Protein AF-R7Z9E2-F1 (afdb_monomer)

Foldseek 3Di:
DFKFFFPDPDTFKIKDWAWDDADPFKTKIKIWIGGHPDDDIDIDIKMDTPVLVLVLLVVLLVDDLADWDKNDRPDDQKIKIKDKCDYCVPAPPDDPRHDDPVRDPPPAIKIKIKIGGFPCVVVVHPGDSDDDIDIHIDHSVSSNVRSVVVVVVNVVD

Sequence (157 aa):
MAILKDYSNKPNCEVEINLKLVNDASVKFHIHFRSGPAFPEVHTEIVCLKRDFLKLLDDLKQIDIMHLSMLEPHDPGLCIYHIPLFGAYYYPGNGFLQVPEHERDEWEPYYRLIFVLDAGERNNYSATECGPALCLKLKMEQINEFVDSLKLAVNNF

Mean predicted aligned error: 7.41 Å

Secondary structure (DSSP, 8-state):
-EEEE-SSSS--EEEEEEEEEE-SSEEEEEEEEEETTT---EEEEEEEEHHHHHHHHHHHTT--SSS-EEE--SSSSEEEEEEESSSTTTS-SSSTTPPPGGG---SS-EEEEEEEE-HHHHTTSPP-S-S-EEEEEEEHHHHHHHHHHHHHHHH--

Nearest PDB structures (foldseek):
  3sr9-assembly1_A  TM=5.473E-01  e=9.809E-01  Mus musculus
  5vpj-assembly3_K  TM=5.549E-01  e=1.993E+00  Actinomadura verrucosospora
  5yvf-assembly2_B  TM=2.765E-01  e=1.574E+00  Arabidopsis thaliana

Solvent-accessible surface area (backbone atoms only — not comparable to full-atom values): 8860 Å² total; per-residue (Å²): 115,33,69,47,59,24,69,55,102,73,58,51,35,37,43,35,44,38,76,75,48,66,58,94,63,32,36,30,29,38,39,37,40,43,38,62,99,81,54,77,73,49,64,50,79,46,62,32,46,34,68,47,55,52,48,52,47,53,50,65,70,63,69,61,56,65,49,79,50,72,52,74,45,96,62,46,61,50,40,39,35,40,42,36,72,40,46,57,81,65,42,34,88,69,65,99,73,47,61,56,77,94,75,52,89,77,84,70,80,40,35,33,43,33,41,29,36,26,46,20,59,79,71,77,45,65,86,62,84,44,56,66,66,52,72,32,46,33,43,66,66,59,50,45,54,36,36,51,48,46,53,53,48,64,76,74,97

Structure (mmCIF, N/CA/C/O backbone):
data_AF-R7Z9E2-F1
#
_entry.id   AF-R7Z9E2-F1
#
loop_
_atom_site.group_PDB
_atom_site.id
_atom_site.type_symbol
_atom_site.label_atom_id
_atom_site.label_alt_id
_atom_site.label_comp_id
_atom_site.label_asym_id
_atom_site.label_entity_id
_atom_site.label_seq_id
_atom_site.pdbx_PDB_ins_code
_atom_site.Cartn_x
_atom_site.Cartn_y
_atom_site.Cartn_z
_atom_site.occupancy
_atom_site.B_iso_or_equiv
_atom_site.auth_seq_id
_atom_site.auth_comp_id
_atom_site.auth_asym_id
_atom_site.auth_atom_id
_atom_site.pdbx_PDB_model_num
ATOM 1 N N . MET A 1 1 ? -7.034 10.838 5.496 1.00 85.31 1 MET A N 1
ATOM 2 C CA . MET A 1 1 ? -7.242 10.302 4.134 1.00 85.31 1 MET A CA 1
ATOM 3 C C . MET A 1 1 ? -5.924 10.413 3.399 1.00 85.31 1 MET A C 1
ATOM 5 O O . MET A 1 1 ? -5.360 11.499 3.411 1.00 85.31 1 MET A O 1
ATOM 9 N N . ALA A 1 2 ? -5.443 9.323 2.807 1.00 93.06 2 ALA A N 1
ATOM 10 C CA . AL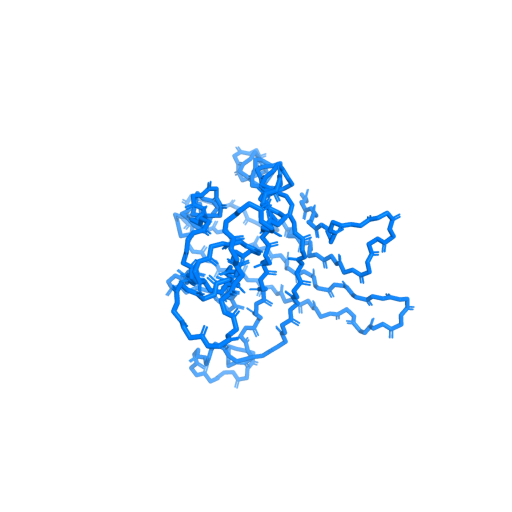A A 1 2 ? -4.236 9.313 1.984 1.00 93.06 2 ALA A CA 1
ATOM 11 C C . ALA A 1 2 ? -4.526 8.577 0.671 1.00 93.06 2 ALA A C 1
ATOM 13 O O . ALA A 1 2 ? -5.203 7.548 0.681 1.00 93.06 2 ALA A O 1
ATOM 14 N N . ILE A 1 3 ? -4.040 9.116 -0.448 1.00 93.25 3 ILE A N 1
ATOM 15 C CA . ILE A 1 3 ? -4.280 8.573 -1.789 1.00 93.25 3 ILE A CA 1
ATOM 16 C C . ILE A 1 3 ? -2.935 8.362 -2.472 1.00 93.25 3 ILE A C 1
ATOM 18 O O . ILE A 1 3 ? -2.110 9.273 -2.509 1.00 93.25 3 ILE A O 1
ATOM 22 N N . LEU A 1 4 ? -2.749 7.179 -3.042 1.00 93.75 4 LEU A N 1
ATOM 23 C CA . LEU A 1 4 ? -1.592 6.803 -3.836 1.00 93.75 4 LEU A CA 1
ATOM 24 C C . LEU A 1 4 ? -2.045 6.563 -5.276 1.00 93.75 4 LEU A C 1
ATOM 26 O O . LEU A 1 4 ? -2.958 5.774 -5.517 1.00 93.75 4 LEU A O 1
ATOM 30 N N . LYS A 1 5 ? -1.433 7.263 -6.232 1.00 92.88 5 LYS A N 1
ATOM 31 C CA . LYS A 1 5 ? -1.833 7.246 -7.647 1.00 92.88 5 LYS A CA 1
ATOM 32 C C . LYS A 1 5 ? -0.707 6.736 -8.519 1.00 92.88 5 LYS A C 1
ATOM 34 O O . LYS A 1 5 ? 0.455 7.034 -8.251 1.00 92.88 5 LYS A O 1
ATOM 39 N N . ASP A 1 6 ? -1.074 6.038 -9.585 1.00 91.38 6 ASP A N 1
ATOM 40 C CA . ASP A 1 6 ? -0.134 5.593 -10.607 1.00 91.38 6 ASP A CA 1
ATOM 41 C C . ASP A 1 6 ? 0.730 6.758 -11.126 1.00 91.38 6 ASP A C 1
ATOM 43 O O . ASP A 1 6 ? 0.244 7.863 -11.371 1.00 91.38 6 ASP A O 1
ATOM 47 N N . TYR A 1 7 ? 2.027 6.520 -11.283 1.00 89.38 7 TYR A N 1
ATOM 48 C CA . TYR A 1 7 ? 2.982 7.505 -11.764 1.00 89.38 7 TYR A CA 1
ATOM 49 C C . TYR A 1 7 ? 2.858 7.646 -13.277 1.00 89.38 7 TYR A C 1
ATOM 51 O O . TYR A 1 7 ? 3.535 6.972 -14.061 1.00 89.38 7 TYR A O 1
ATOM 59 N N . SER A 1 8 ? 1.972 8.542 -13.697 1.00 83.19 8 SER A N 1
ATOM 60 C CA . SER A 1 8 ? 1.862 8.964 -15.084 1.00 83.19 8 SER A CA 1
ATOM 61 C C . SER A 1 8 ? 1.221 10.349 -15.183 1.00 83.19 8 SER A C 1
ATOM 63 O O . SER A 1 8 ? 0.560 10.820 -14.260 1.00 83.19 8 SER A O 1
ATOM 65 N N . ASN A 1 9 ? 1.360 10.996 -16.342 1.00 79.56 9 ASN A N 1
ATOM 66 C CA . ASN A 1 9 ? 0.692 12.274 -16.622 1.00 79.56 9 ASN A CA 1
ATOM 67 C C . ASN A 1 9 ? -0.846 12.153 -16.675 1.00 79.56 9 ASN A C 1
ATOM 69 O O . ASN A 1 9 ? -1.545 13.164 -16.705 1.00 79.56 9 ASN A O 1
ATOM 73 N N . LYS A 1 10 ? -1.376 10.925 -16.742 1.00 82.25 10 LYS A N 1
ATOM 74 C CA . LYS A 1 10 ? -2.805 10.589 -16.762 1.00 82.25 10 LYS A CA 1
ATOM 75 C C . LYS A 1 10 ? -3.015 9.300 -15.950 1.00 82.25 10 LYS A C 1
ATOM 77 O O . LYS A 1 10 ? -3.133 8.229 -16.551 1.00 82.25 10 LYS A O 1
ATOM 82 N N . PRO A 1 11 ? -2.970 9.369 -14.606 1.00 81.62 11 PRO A N 1
ATOM 83 C CA . PRO A 1 11 ? -3.075 8.187 -13.759 1.00 81.62 11 PRO A CA 1
ATOM 84 C C . PRO A 1 11 ? -4.404 7.479 -14.011 1.00 81.62 11 PRO A C 1
ATOM 86 O O . PRO A 1 11 ? -5.462 8.105 -13.983 1.00 81.62 11 PRO A O 1
ATOM 89 N N . ASN A 1 12 ? -4.336 6.172 -14.249 1.00 83.50 12 ASN A N 1
ATOM 90 C CA . ASN A 1 12 ? -5.514 5.343 -14.491 1.00 83.50 12 ASN A CA 1
ATOM 91 C C . ASN A 1 12 ? -5.861 4.456 -13.298 1.00 83.50 12 ASN A C 1
ATOM 93 O O . ASN A 1 12 ? -6.879 3.786 -13.345 1.00 83.50 12 ASN A O 1
ATOM 97 N N . CYS A 1 13 ? -5.041 4.420 -12.251 1.00 88.19 13 CYS A N 1
ATOM 98 C CA . CYS A 1 13 ? -5.279 3.607 -11.066 1.00 88.19 13 CYS A CA 1
ATOM 99 C C . CYS A 1 13 ? -4.912 4.405 -9.815 1.00 88.19 13 CYS A C 1
ATOM 101 O O . CYS A 1 13 ? -3.932 5.156 -9.820 1.00 88.19 13 CYS A O 1
ATOM 103 N N . GLU A 1 14 ? -5.672 4.218 -8.742 1.00 91.81 14 GLU A N 1
ATOM 104 C CA . GLU A 1 14 ? -5.343 4.757 -7.428 1.00 91.81 14 GLU A CA 1
ATOM 105 C C . GLU A 1 14 ? -5.840 3.856 -6.295 1.00 91.81 14 GLU A C 1
ATOM 107 O O . GLU A 1 14 ? -6.853 3.162 -6.413 1.00 91.81 14 GLU A O 1
ATOM 112 N N . VAL A 1 15 ? -5.100 3.900 -5.190 1.00 93.31 15 VAL A N 1
ATOM 113 C CA . VAL A 1 15 ? -5.461 3.300 -3.909 1.00 93.31 15 VAL A CA 1
ATOM 114 C C . VAL A 1 15 ? -5.690 4.426 -2.912 1.00 93.31 15 VAL A C 1
ATOM 116 O O . VAL A 1 15 ? -4.845 5.304 -2.751 1.00 93.31 15 VAL A O 1
ATOM 119 N N . GLU A 1 16 ? -6.820 4.401 -2.219 1.00 93.81 16 GLU A N 1
ATOM 120 C CA . GLU A 1 16 ? -7.106 5.303 -1.104 1.00 93.81 16 GLU A CA 1
ATOM 121 C C . GLU A 1 16 ? -7.189 4.514 0.198 1.00 93.81 16 GLU A C 1
ATOM 123 O O . GLU A 1 16 ? -7.861 3.487 0.250 1.00 93.81 16 GLU A O 1
ATOM 128 N N . ILE A 1 17 ? -6.562 5.033 1.256 1.00 94.25 17 ILE A N 1
ATOM 129 C CA . ILE A 1 17 ? -6.756 4.572 2.632 1.00 94.25 17 ILE A CA 1
ATOM 130 C C . ILE A 1 17 ? -7.393 5.697 3.456 1.00 94.25 17 ILE A C 1
ATOM 132 O O . ILE A 1 17 ? -6.872 6.815 3.573 1.00 94.25 17 ILE A O 1
ATOM 136 N N . ASN A 1 18 ? -8.532 5.382 4.068 1.00 94.44 18 ASN A N 1
ATOM 137 C CA . ASN A 1 18 ? -9.317 6.294 4.883 1.00 94.44 18 ASN A CA 1
ATOM 138 C C . ASN A 1 18 ? -9.501 5.738 6.302 1.00 94.44 18 ASN A C 1
ATOM 140 O O . ASN A 1 18 ? -10.305 4.831 6.523 1.00 94.44 18 ASN A O 1
ATOM 144 N N . LEU A 1 19 ? -8.758 6.291 7.265 1.00 94.81 19 LEU A N 1
ATOM 145 C CA . LEU A 1 19 ? -8.858 5.918 8.678 1.00 94.81 19 LEU A CA 1
ATOM 146 C C . LEU A 1 19 ? -10.260 6.230 9.222 1.00 94.81 19 LEU A C 1
ATOM 148 O O . LEU A 1 19 ? -10.776 7.331 9.032 1.00 94.81 19 LEU A O 1
ATOM 152 N N . LYS A 1 20 ? -10.867 5.259 9.906 1.00 95.44 20 LYS A N 1
ATOM 153 C CA . LYS A 1 20 ? -12.203 5.369 10.515 1.00 95.44 20 LYS A CA 1
ATOM 154 C C . LYS A 1 20 ? -12.171 5.389 12.033 1.00 95.44 20 LYS A C 1
ATOM 156 O O . LYS A 1 20 ? -13.009 6.049 12.637 1.00 95.44 20 LYS A O 1
ATOM 161 N N . LEU A 1 21 ? -11.247 4.651 12.638 1.00 93.44 21 LEU A N 1
ATOM 162 C CA . LEU A 1 21 ? -11.045 4.633 14.081 1.00 93.44 21 LEU A CA 1
ATOM 163 C C . LEU A 1 21 ? -9.585 4.303 14.372 1.00 93.44 21 LEU A C 1
ATOM 165 O O . LEU A 1 21 ? -9.034 3.368 13.791 1.00 93.44 21 LEU A O 1
ATOM 169 N N . VAL A 1 22 ? -8.989 5.029 15.306 1.00 94.69 22 VAL A N 1
ATOM 170 C CA . VAL A 1 22 ? -7.682 4.712 15.875 1.00 94.69 22 VAL A CA 1
ATOM 171 C C . VAL A 1 22 ? -7.847 4.689 17.385 1.00 94.69 22 VAL A C 1
ATOM 173 O O . VAL A 1 22 ? -8.445 5.590 17.965 1.00 94.69 22 VAL A O 1
ATOM 176 N N . ASN A 1 23 ? -7.342 3.642 18.022 1.00 93.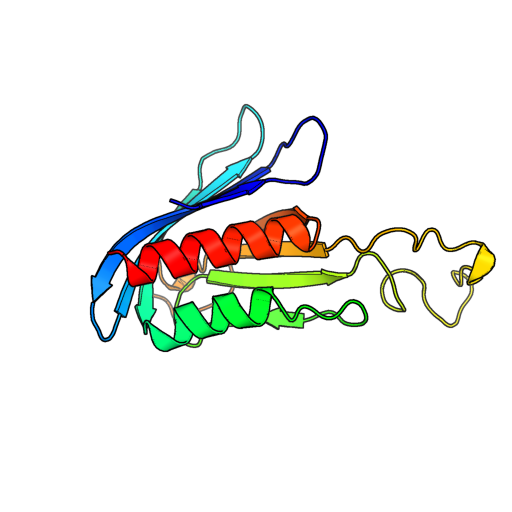75 23 ASN A N 1
ATOM 177 C CA . ASN A 1 23 ? -7.167 3.600 19.468 1.00 93.75 23 ASN A CA 1
ATOM 178 C C . ASN A 1 23 ? -5.747 3.116 19.791 1.00 93.75 23 ASN A C 1
ATOM 180 O O . ASN A 1 23 ? -4.910 2.976 18.896 1.00 93.75 23 ASN A O 1
ATOM 184 N N . ASP A 1 24 ? -5.456 2.871 21.065 1.00 91.75 24 ASP A N 1
ATOM 185 C CA . ASP A 1 24 ? -4.110 2.480 21.493 1.00 91.75 24 ASP A CA 1
ATOM 186 C C . ASP A 1 24 ? -3.648 1.144 20.895 1.00 91.75 24 ASP A C 1
ATOM 188 O O . ASP A 1 24 ? -2.462 0.973 20.613 1.00 91.75 24 ASP A O 1
ATOM 192 N N . ALA A 1 25 ? -4.572 0.208 20.660 1.00 92.81 25 ALA A N 1
ATOM 193 C CA . ALA A 1 25 ? -4.250 -1.152 20.234 1.00 92.81 25 ALA A CA 1
ATOM 194 C C . ALA A 1 25 ? -4.473 -1.409 18.736 1.00 92.81 25 ALA A C 1
ATOM 196 O O . ALA A 1 25 ? -3.807 -2.267 18.159 1.00 92.81 25 ALA A O 1
ATOM 197 N N . SER A 1 26 ? -5.400 -0.697 18.096 1.00 92.69 26 SER A N 1
ATOM 198 C CA . SER A 1 26 ? -5.947 -1.057 16.785 1.00 92.69 26 SER A CA 1
ATOM 199 C C . SER A 1 26 ? -6.233 0.149 15.897 1.00 92.69 26 SER A C 1
ATOM 201 O O . SER A 1 26 ?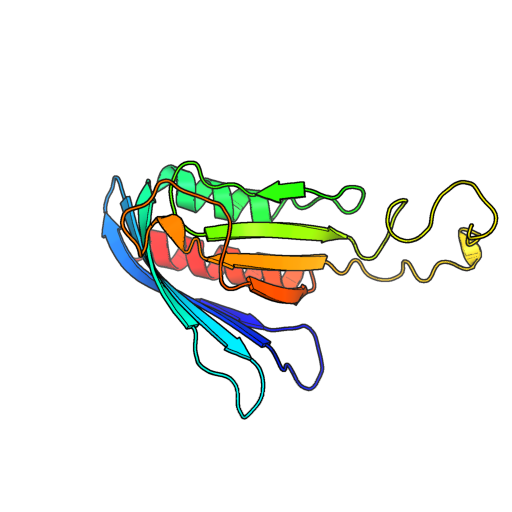 -6.494 1.259 16.368 1.00 92.69 26 SER A O 1
ATOM 203 N N . VAL A 1 27 ? -6.198 -0.105 14.591 1.00 93.75 27 VAL A N 1
ATOM 204 C CA . VAL A 1 27 ? -6.558 0.840 13.535 1.00 93.75 27 VAL A CA 1
ATOM 205 C C . VAL A 1 27 ? -7.631 0.188 12.669 1.00 93.75 27 VAL A C 1
ATOM 207 O O . VAL A 1 27 ? -7.464 -0.938 12.201 1.00 93.75 27 VAL A O 1
ATOM 210 N N . LYS A 1 28 ? -8.730 0.911 12.448 1.00 94.00 28 LYS A N 1
ATOM 211 C CA . LYS A 1 28 ? -9.773 0.578 11.478 1.00 94.00 28 LYS A CA 1
ATOM 212 C C . LYS A 1 28 ? -9.723 1.574 10.331 1.00 94.00 28 LYS A C 1
ATOM 214 O O . LYS A 1 28 ? -9.741 2.785 10.567 1.00 94.00 28 LYS A O 1
ATOM 219 N N . PHE A 1 29 ? -9.724 1.087 9.099 1.00 93.50 29 PHE A N 1
ATOM 220 C CA . PHE A 1 29 ? -9.703 1.929 7.908 1.00 93.50 29 PHE A CA 1
ATOM 221 C C . PHE A 1 29 ? -10.481 1.306 6.752 1.00 93.50 29 PHE A C 1
ATOM 223 O O . PHE A 1 29 ? -10.671 0.095 6.684 1.00 93.50 29 PHE A O 1
ATOM 230 N N . HIS A 1 30 ? -10.938 2.151 5.832 1.00 93.06 30 HIS A N 1
ATOM 231 C CA . HIS A 1 30 ? -11.416 1.721 4.519 1.00 93.06 30 HIS A CA 1
ATOM 232 C C . HIS A 1 30 ? -10.276 1.813 3.522 1.00 93.06 30 HIS A C 1
ATOM 234 O O . HIS A 1 30 ? -9.531 2.794 3.530 1.00 93.06 30 HIS A O 1
ATOM 240 N N . ILE A 1 31 ? -10.162 0.807 2.666 1.00 91.88 31 ILE A N 1
ATOM 241 C CA . ILE A 1 31 ? -9.282 0.835 1.504 1.00 91.88 31 ILE A CA 1
ATOM 242 C C . ILE A 1 31 ? -10.127 0.765 0.239 1.00 91.88 31 ILE A C 1
ATOM 244 O O . ILE A 1 31 ? -11.045 -0.049 0.167 1.00 91.88 31 ILE A O 1
ATOM 248 N N . HIS A 1 32 ? -9.835 1.630 -0.732 1.00 91.81 32 HIS A N 1
ATOM 249 C CA . HIS A 1 32 ? -10.551 1.721 -2.003 1.00 91.81 32 HIS A CA 1
ATOM 250 C C . HIS A 1 32 ? -9.570 1.569 -3.162 1.00 91.81 32 HIS A C 1
ATOM 252 O O . HIS A 1 32 ? -8.585 2.302 -3.245 1.00 91.81 32 HIS A O 1
ATOM 258 N N . PHE A 1 33 ? -9.859 0.644 -4.071 1.00 92.00 33 PHE A N 1
ATOM 259 C CA . PHE A 1 33 ? -9.181 0.475 -5.350 1.00 92.00 33 PHE A CA 1
ATOM 260 C C . PHE A 1 33 ? -10.051 1.081 -6.444 1.00 92.00 33 PHE A C 1
ATOM 262 O O . PHE A 1 33 ? -11.196 0.663 -6.645 1.00 92.00 33 PHE A O 1
ATOM 269 N N . ARG A 1 34 ? -9.500 2.057 -7.168 1.00 90.25 34 ARG A N 1
ATOM 270 C CA . ARG A 1 34 ? -10.159 2.700 -8.309 1.00 90.25 34 ARG A CA 1
ATOM 271 C C . ARG A 1 34 ? -9.283 2.547 -9.547 1.00 90.25 34 ARG A C 1
ATOM 273 O O . ARG A 1 34 ? -8.079 2.789 -9.487 1.00 90.25 34 ARG A O 1
ATOM 280 N N . SER A 1 35 ? -9.878 2.132 -10.665 1.00 84.69 35 SER A N 1
ATOM 281 C CA . SER A 1 35 ? -9.187 1.979 -11.949 1.00 84.69 35 SER A CA 1
ATOM 282 C C . SER A 1 35 ? -10.040 2.510 -13.103 1.00 84.69 35 SER A C 1
ATOM 284 O O . SER A 1 35 ? -11.241 2.293 -13.146 1.00 84.69 35 SER A O 1
ATOM 286 N N . GLY A 1 36 ? -9.424 3.204 -14.054 1.00 71.69 36 GLY A N 1
ATOM 287 C CA . GLY A 1 36 ? -10.009 3.703 -15.292 1.00 71.69 36 GLY A CA 1
ATOM 288 C C . GLY A 1 36 ? -11.296 4.537 -15.153 1.00 71.69 36 GLY A C 1
ATOM 289 O O . GLY A 1 36 ? -11.803 4.801 -14.068 1.00 71.69 36 GLY A O 1
ATOM 290 N N . PRO A 1 37 ? -11.860 4.972 -16.288 1.00 66.12 37 PRO A N 1
ATOM 291 C CA . PRO A 1 37 ? -13.120 5.715 -16.320 1.00 66.12 37 PRO A CA 1
ATOM 292 C C . PRO A 1 37 ? -14.373 4.825 -16.200 1.00 66.12 37 PRO A C 1
ATOM 294 O O . PRO A 1 37 ? -15.483 5.349 -16.211 1.00 66.12 37 PRO A O 1
ATOM 297 N N . ALA A 1 38 ? -14.219 3.495 -16.127 1.00 53.78 38 ALA A N 1
ATOM 298 C CA . ALA A 1 38 ? -15.335 2.547 -16.190 1.00 53.78 38 ALA A CA 1
ATOM 299 C C . ALA A 1 38 ? -15.183 1.285 -15.311 1.00 53.78 38 ALA A C 1
ATOM 301 O O . ALA A 1 38 ? -15.952 0.344 -15.509 1.00 53.78 38 ALA A O 1
ATOM 302 N N . PHE A 1 39 ? -14.225 1.209 -14.373 1.00 53.78 39 PHE A N 1
ATOM 303 C CA . PHE A 1 39 ? -14.123 0.018 -13.512 1.00 53.78 39 PHE A CA 1
ATOM 304 C C . PHE A 1 39 ? -14.924 0.151 -12.212 1.00 53.78 39 PHE A C 1
ATOM 306 O O . PHE A 1 39 ? -15.107 1.259 -11.703 1.00 53.78 39 PHE A O 1
ATOM 313 N N . PRO A 1 40 ? -15.383 -0.984 -11.651 1.00 62.00 40 PRO A N 1
ATOM 314 C CA . PRO A 1 40 ? -15.983 -1.018 -10.327 1.00 62.00 40 PRO A CA 1
ATOM 315 C C . PRO A 1 40 ? -14.971 -0.598 -9.258 1.00 62.00 40 PRO A C 1
ATOM 317 O O . PRO A 1 40 ? -13.836 -1.072 -9.226 1.00 62.00 40 PRO A O 1
ATOM 320 N N . GLU A 1 41 ? -15.415 0.270 -8.355 1.00 82.38 41 GLU A N 1
ATOM 321 C CA . GLU A 1 41 ? -14.712 0.545 -7.110 1.00 82.38 41 GLU A CA 1
ATOM 322 C C . GLU A 1 41 ? -14.756 -0.711 -6.235 1.00 82.38 41 GLU A C 1
ATOM 324 O O . GLU A 1 41 ? -15.826 -1.148 -5.802 1.00 82.38 41 GLU A O 1
ATOM 329 N N . VAL A 1 42 ? -13.590 -1.297 -5.970 1.00 86.56 42 VAL A N 1
ATOM 330 C CA . VAL A 1 42 ? -13.467 -2.367 -4.982 1.00 86.56 42 VAL A CA 1
ATOM 331 C C . VAL A 1 42 ? -12.994 -1.728 -3.696 1.00 86.56 42 VAL A C 1
ATOM 333 O O . VAL A 1 42 ? -11.902 -1.176 -3.642 1.00 86.56 42 VAL A O 1
ATOM 336 N N . HIS A 1 43 ? -13.806 -1.802 -2.653 1.00 87.81 43 HIS A N 1
ATOM 337 C CA . HIS A 1 43 ? -13.423 -1.312 -1.339 1.00 87.81 43 HIS A CA 1
ATOM 338 C C . HIS A 1 43 ? -13.645 -2.383 -0.292 1.00 87.81 43 HIS A C 1
ATOM 340 O O . HIS A 1 43 ? -14.518 -3.232 -0.468 1.00 87.81 43 HIS A O 1
ATOM 346 N N . THR A 1 44 ? -12.897 -2.327 0.804 1.00 88.44 44 THR A N 1
ATOM 347 C CA . THR A 1 44 ? -13.155 -3.135 1.997 1.00 88.44 44 THR A CA 1
ATOM 348 C C . THR A 1 44 ? -12.802 -2.363 3.266 1.00 88.44 44 THR A C 1
ATOM 350 O O . THR A 1 44 ? -12.012 -1.419 3.233 1.00 88.44 44 THR A O 1
ATOM 353 N N . GLU A 1 45 ? -13.424 -2.739 4.380 1.00 90.38 45 GLU A N 1
ATOM 354 C CA . GLU A 1 45 ? -13.031 -2.274 5.709 1.00 90.38 45 GLU A CA 1
ATOM 355 C C . GLU A 1 45 ? -12.039 -3.270 6.299 1.00 90.38 45 GLU A C 1
ATOM 357 O O . GLU A 1 45 ? -12.247 -4.476 6.203 1.00 90.38 45 GLU A O 1
ATOM 362 N N . ILE A 1 46 ? -10.975 -2.748 6.898 1.00 89.00 46 ILE A N 1
ATOM 363 C CA . ILE A 1 46 ? -9.911 -3.528 7.515 1.00 89.00 46 ILE A CA 1
ATOM 364 C C . ILE A 1 46 ? -9.736 -3.065 8.956 1.00 89.00 46 ILE A C 1
ATOM 366 O O . ILE A 1 46 ? -9.736 -1.862 9.239 1.00 89.00 46 ILE A O 1
ATOM 370 N N . VAL A 1 47 ? -9.562 -4.028 9.859 1.00 89.75 47 VAL A N 1
ATOM 371 C CA . VAL A 1 47 ? -9.173 -3.805 11.253 1.00 89.75 47 VAL A CA 1
ATOM 372 C C . VAL A 1 47 ? -7.897 -4.584 11.510 1.00 89.75 47 VAL A C 1
ATOM 374 O O . VAL A 1 47 ? -7.844 -5.773 11.235 1.00 89.75 47 VAL A O 1
ATOM 377 N N . CYS A 1 48 ? -6.881 -3.923 12.049 1.00 89.50 48 CYS A N 1
ATOM 378 C CA . CYS A 1 48 ? -5.617 -4.567 12.395 1.00 89.50 48 CYS A CA 1
ATOM 379 C C . CYS A 1 48 ? -5.019 -3.952 13.660 1.00 89.50 48 CYS A C 1
ATOM 381 O O . CYS A 1 48 ? -5.470 -2.905 14.147 1.00 89.50 48 CYS A O 1
ATOM 383 N N . LEU A 1 49 ? -3.985 -4.599 14.203 1.00 91.69 49 LEU A N 1
ATOM 384 C CA . LEU A 1 49 ? -3.216 -4.038 15.307 1.00 91.69 49 LEU A CA 1
ATOM 385 C C . LEU A 1 49 ? -2.487 -2.774 14.847 1.00 91.69 49 LEU A C 1
ATOM 387 O O . LEU A 1 49 ? -1.843 -2.748 13.799 1.00 91.69 49 LEU A O 1
ATOM 391 N N . LYS A 1 50 ? -2.515 -1.730 15.679 1.00 92.31 50 LYS A N 1
ATOM 392 C CA . LYS A 1 50 ? -1.853 -0.450 15.393 1.00 92.31 50 LYS A CA 1
ATOM 393 C C . LYS A 1 50 ? -0.362 -0.629 15.119 1.00 92.31 50 LYS A C 1
ATOM 395 O O . LYS A 1 50 ? 0.180 0.022 14.231 1.00 92.31 50 LYS A O 1
ATOM 400 N N . ARG A 1 51 ? 0.295 -1.532 15.853 1.00 92.00 51 ARG A N 1
ATOM 401 C CA . ARG A 1 51 ? 1.717 -1.845 15.657 1.00 92.00 51 ARG A CA 1
ATOM 402 C C . ARG A 1 51 ? 1.987 -2.453 14.273 1.00 92.00 51 ARG A C 1
ATOM 404 O O . ARG A 1 51 ? 2.974 -2.082 13.651 1.00 92.00 51 ARG A O 1
ATOM 411 N N . ASP A 1 52 ? 1.106 -3.333 13.794 1.00 89.75 52 ASP A N 1
ATOM 412 C CA . ASP A 1 52 ? 1.285 -4.051 12.530 1.00 89.75 52 ASP A CA 1
ATOM 413 C C . ASP A 1 52 ? 1.008 -3.096 11.362 1.00 89.75 52 ASP A C 1
ATOM 415 O O . ASP A 1 52 ? 1.769 -3.060 10.400 1.00 89.75 52 ASP A O 1
ATOM 419 N N . PHE A 1 53 ? 0.000 -2.224 11.503 1.00 91.31 53 PHE A N 1
ATOM 420 C CA . PHE A 1 53 ? -0.243 -1.126 10.566 1.00 91.31 53 PHE A CA 1
ATOM 421 C C . PHE A 1 53 ? 0.970 -0.194 10.446 1.00 91.31 53 PHE A C 1
ATOM 423 O O . PHE A 1 53 ? 1.420 0.103 9.344 1.00 91.31 53 PHE A O 1
ATOM 430 N N . LEU A 1 54 ? 1.534 0.259 11.572 1.00 92.12 54 LEU A N 1
ATOM 431 C CA . LEU A 1 54 ? 2.709 1.135 11.558 1.00 92.12 54 LEU A CA 1
ATOM 432 C C . LEU A 1 54 ? 3.947 0.434 10.985 1.00 92.12 54 LEU A C 1
ATOM 434 O O . LEU A 1 54 ? 4.689 1.065 10.237 1.00 92.12 54 LEU A O 1
ATOM 438 N N . LYS A 1 55 ? 4.132 -0.859 11.280 1.00 90.88 55 LYS A N 1
ATOM 439 C CA . LYS A 1 55 ? 5.208 -1.674 10.707 1.00 90.88 55 LYS A CA 1
ATOM 440 C C . LYS A 1 55 ? 5.077 -1.791 9.189 1.00 90.88 55 LYS A C 1
ATOM 442 O O . LYS A 1 55 ? 6.053 -1.526 8.499 1.00 90.88 55 LYS A O 1
ATOM 447 N N . LEU A 1 56 ? 3.877 -2.073 8.675 1.00 90.38 56 LEU A N 1
ATOM 448 C CA . LEU A 1 56 ? 3.595 -2.080 7.235 1.00 90.38 56 LEU A CA 1
ATOM 449 C C . LEU A 1 56 ? 3.980 -0.742 6.583 1.00 90.38 56 LEU A C 1
ATOM 451 O O . LEU A 1 56 ? 4.614 -0.718 5.531 1.00 90.38 56 LEU A O 1
ATOM 455 N N . LEU A 1 57 ? 3.627 0.380 7.220 1.00 92.00 57 LEU A N 1
ATOM 456 C CA . LEU A 1 57 ? 3.986 1.713 6.731 1.00 92.00 57 LEU A CA 1
ATOM 457 C C . LEU A 1 57 ? 5.500 1.966 6.737 1.00 92.00 57 LEU A C 1
ATOM 459 O O . LEU A 1 57 ? 6.011 2.600 5.817 1.00 92.00 57 LEU A O 1
ATOM 463 N N . ASP A 1 58 ? 6.216 1.500 7.760 1.00 91.62 58 ASP A N 1
ATOM 464 C CA . ASP A 1 58 ? 7.680 1.570 7.804 1.00 91.62 58 ASP A CA 1
ATOM 465 C C . ASP A 1 58 ? 8.334 0.717 6.716 1.00 91.62 58 ASP A C 1
ATOM 467 O O . ASP A 1 58 ? 9.278 1.168 6.067 1.00 91.62 58 ASP A O 1
ATOM 471 N N . ASP A 1 59 ? 7.795 -0.472 6.465 1.00 89.88 59 ASP A N 1
ATOM 472 C CA . ASP A 1 59 ? 8.332 -1.399 5.472 1.00 89.88 59 ASP A CA 1
ATOM 473 C C . ASP A 1 59 ? 8.152 -0.888 4.041 1.00 89.88 59 ASP A C 1
ATOM 475 O O . ASP A 1 59 ? 9.050 -1.035 3.213 1.00 89.88 59 ASP A O 1
ATOM 479 N N . LEU A 1 60 ? 7.049 -0.184 3.762 1.00 90.00 60 LEU A N 1
ATOM 480 C CA . LEU A 1 60 ? 6.846 0.496 2.479 1.00 90.00 60 LEU A CA 1
ATOM 481 C C . LEU A 1 60 ? 7.946 1.527 2.175 1.00 90.00 60 LEU A C 1
ATOM 483 O O . LEU A 1 60 ? 8.242 1.770 1.009 1.00 90.00 60 LEU A O 1
ATOM 487 N N . LYS A 1 61 ? 8.583 2.119 3.192 1.00 89.31 61 LYS A N 1
ATOM 488 C CA . LYS A 1 61 ? 9.703 3.057 2.997 1.00 89.31 61 LYS A CA 1
ATOM 489 C C . LYS A 1 61 ? 11.049 2.365 2.775 1.00 89.31 61 LYS A C 1
ATOM 491 O O . LYS A 1 61 ? 11.997 3.018 2.348 1.00 89.31 61 LYS A O 1
ATOM 496 N N . GLN A 1 62 ? 11.152 1.074 3.081 1.00 85.06 62 GLN A N 1
ATOM 497 C CA . GLN A 1 62 ? 12.400 0.300 3.042 1.00 85.06 62 GLN A CA 1
ATOM 498 C C . GLN A 1 62 ? 12.448 -0.682 1.866 1.00 85.06 62 GLN A C 1
ATOM 500 O O . GLN A 1 62 ? 13.188 -1.663 1.898 1.00 85.06 62 GLN A O 1
ATOM 505 N N . ILE A 1 63 ? 11.661 -0.418 0.822 1.00 83.56 63 ILE A N 1
ATOM 506 C CA . ILE A 1 63 ? 11.604 -1.247 -0.379 1.00 83.56 63 ILE A CA 1
ATOM 507 C C . ILE A 1 63 ? 12.984 -1.317 -1.043 1.00 83.56 63 ILE A C 1
ATOM 509 O O . ILE A 1 63 ? 13.568 -0.296 -1.411 1.00 83.56 63 ILE A O 1
ATOM 513 N N . ASP A 1 64 ? 13.470 -2.542 -1.230 1.00 74.50 64 ASP A N 1
ATOM 514 C CA . ASP A 1 64 ? 14.710 -2.819 -1.945 1.00 74.50 64 ASP A CA 1
ATOM 515 C C . ASP A 1 64 ? 14.498 -2.732 -3.467 1.00 74.50 64 ASP A C 1
ATOM 517 O O . ASP A 1 64 ? 13.471 -3.146 -4.012 1.00 74.50 64 ASP A O 1
ATOM 521 N N . ILE A 1 65 ? 15.501 -2.202 -4.165 1.00 72.25 65 ILE A N 1
ATOM 522 C CA . ILE A 1 65 ? 15.547 -2.102 -5.625 1.00 72.25 65 ILE A CA 1
ATOM 523 C C . ILE A 1 65 ? 16.072 -3.376 -6.298 1.00 72.25 65 ILE A C 1
ATOM 525 O O . ILE A 1 65 ? 16.044 -3.460 -7.521 1.00 72.25 65 ILE A O 1
ATOM 529 N N . MET A 1 66 ? 16.578 -4.353 -5.540 1.00 68.19 66 MET A N 1
ATOM 530 C CA . MET A 1 66 ? 17.236 -5.530 -6.118 1.00 68.19 66 MET A CA 1
ATOM 531 C C . MET A 1 66 ? 16.356 -6.781 -6.178 1.00 68.19 66 MET A C 1
ATOM 533 O O . MET A 1 66 ? 16.559 -7.619 -7.059 1.00 68.19 66 MET A O 1
ATOM 537 N N . HIS A 1 67 ? 15.378 -6.916 -5.281 1.00 72.56 67 HIS A N 1
ATOM 538 C CA . HIS A 1 67 ? 14.635 -8.164 -5.102 1.00 72.56 67 HIS A CA 1
ATOM 539 C C . HIS A 1 67 ? 13.117 -7.960 -5.126 1.00 72.56 67 HIS A C 1
ATOM 541 O O . HIS A 1 67 ? 12.599 -6.904 -4.767 1.00 72.56 67 HIS A O 1
ATOM 547 N N . LEU A 1 68 ? 12.393 -9.007 -5.533 1.00 76.88 68 LEU A N 1
ATOM 548 C CA . LEU A 1 68 ? 10.962 -9.130 -5.264 1.00 76.8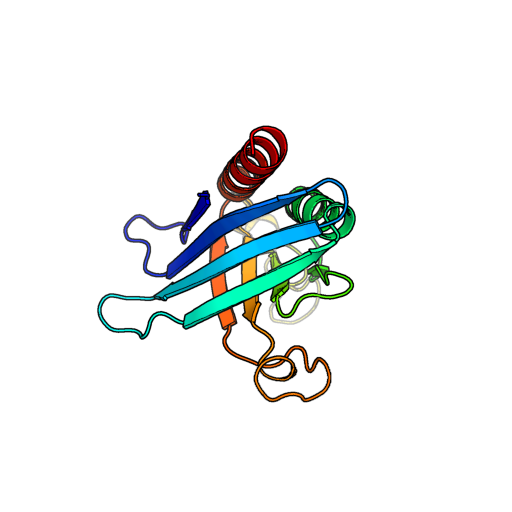8 68 LEU A CA 1
ATOM 549 C C . LEU A 1 68 ? 10.779 -9.335 -3.763 1.00 76.88 68 LEU A C 1
ATOM 551 O O . LEU A 1 68 ? 11.398 -10.233 -3.191 1.00 76.88 68 LEU A O 1
ATOM 555 N N . SER A 1 69 ? 9.900 -8.555 -3.147 1.00 77.19 69 SER A N 1
ATOM 556 C CA . SER A 1 69 ? 9.481 -8.830 -1.780 1.00 77.19 69 SER A CA 1
ATOM 557 C C . SER A 1 69 ? 7.983 -8.615 -1.596 1.00 77.19 69 SER A C 1
ATOM 559 O O . SER A 1 69 ? 7.303 -7.985 -2.416 1.00 77.19 69 SER A O 1
ATOM 561 N N . MET A 1 70 ? 7.478 -9.213 -0.526 1.00 82.00 70 MET A N 1
ATOM 562 C CA . MET A 1 70 ? 6.095 -9.142 -0.101 1.00 82.00 70 MET A CA 1
ATOM 563 C C . MET A 1 70 ? 6.069 -8.574 1.311 1.00 82.00 70 MET A C 1
ATOM 565 O O . MET A 1 70 ? 6.806 -9.020 2.189 1.00 82.00 70 MET A O 1
ATOM 569 N N . LEU A 1 71 ? 5.214 -7.583 1.506 1.00 76.31 71 LEU A N 1
ATOM 570 C CA . LEU A 1 71 ? 4.900 -7.000 2.792 1.00 76.31 71 LEU A CA 1
ATOM 571 C C . LEU A 1 71 ? 3.583 -7.617 3.252 1.00 76.31 71 LEU A C 1
ATOM 573 O O . LEU A 1 71 ? 2.499 -7.192 2.842 1.00 76.31 71 LEU A O 1
ATOM 577 N N . GLU A 1 72 ? 3.709 -8.665 4.060 1.00 69.94 72 GLU A N 1
ATOM 578 C CA . GLU A 1 72 ? 2.590 -9.309 4.734 1.00 69.94 72 GLU A CA 1
ATOM 579 C C . GLU A 1 72 ? 2.343 -8.614 6.071 1.00 69.94 72 GLU A C 1
ATOM 581 O O . GLU A 1 72 ? 3.239 -8.542 6.919 1.00 69.94 72 GLU A O 1
ATOM 586 N N . PRO A 1 73 ? 1.133 -8.115 6.308 1.00 65.38 73 PRO A N 1
ATOM 587 C CA . PRO A 1 73 ? 0.722 -7.772 7.647 1.00 65.38 73 PRO A CA 1
ATOM 588 C C . PRO A 1 73 ? 0.207 -9.044 8.347 1.00 65.38 73 PRO A C 1
ATOM 590 O O . PRO A 1 73 ? -0.414 -9.901 7.731 1.00 65.38 73 PRO A O 1
ATOM 593 N N . HIS A 1 74 ? 0.510 -9.193 9.641 1.00 60.62 74 HIS A N 1
ATOM 594 C CA . HIS A 1 74 ? 0.284 -10.449 10.374 1.00 60.62 74 HIS A CA 1
ATOM 595 C C . HIS A 1 74 ? -1.192 -10.868 10.501 1.00 60.62 74 HIS A C 1
ATOM 597 O O . HIS A 1 74 ? -1.434 -12.039 10.779 1.00 60.62 74 HIS A O 1
ATOM 603 N N . ASP A 1 75 ? -2.131 -9.930 10.321 1.00 62.34 75 ASP A N 1
ATOM 604 C CA . ASP A 1 75 ? -3.558 -10.173 10.049 1.00 62.34 75 ASP A CA 1
ATOM 605 C C . ASP A 1 75 ? -4.277 -8.849 9.705 1.00 62.34 75 ASP A C 1
ATOM 607 O O . ASP A 1 75 ? -4.549 -8.002 10.572 1.00 62.34 75 ASP A O 1
ATOM 611 N N . PRO A 1 76 ? -4.291 -8.502 8.419 1.00 64.12 76 PRO A N 1
ATOM 612 C CA . PRO A 1 76 ? -5.487 -8.041 7.729 1.00 64.12 76 PRO A CA 1
ATOM 613 C C . PRO A 1 76 ? -5.527 -8.550 6.286 1.00 64.12 76 PRO A C 1
ATOM 615 O O . PRO A 1 76 ? -4.480 -8.729 5.667 1.00 64.12 76 PRO A O 1
ATOM 618 N N . GLY A 1 77 ? -6.716 -8.649 5.690 1.00 74.94 77 GLY A N 1
ATOM 619 C CA . GLY A 1 77 ? -6.914 -8.947 4.269 1.00 74.94 77 GLY A CA 1
ATOM 620 C C . GLY A 1 77 ? -6.373 -7.903 3.272 1.00 74.94 77 GLY A C 1
ATOM 621 O O . GLY A 1 77 ? -7.094 -7.510 2.356 1.00 74.94 77 GLY A O 1
ATOM 622 N N . LEU A 1 78 ? -5.131 -7.437 3.441 1.00 82.75 78 LEU A N 1
ATOM 623 C CA . LEU A 1 78 ? -4.357 -6.580 2.552 1.00 82.75 78 LEU A CA 1
ATOM 624 C C . LEU A 1 78 ? -2.911 -7.086 2.452 1.00 82.75 78 LEU A C 1
ATOM 626 O O . LEU A 1 78 ? -2.122 -6.872 3.365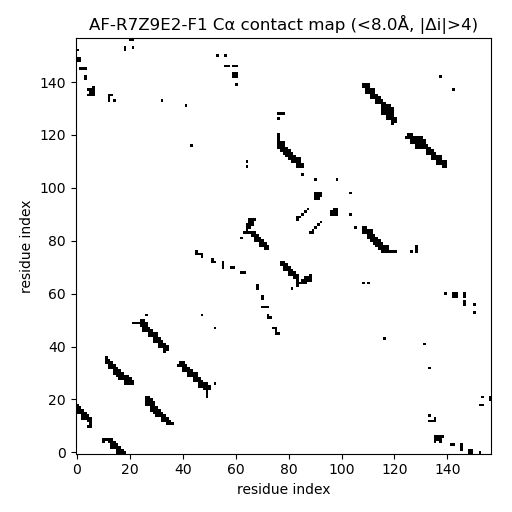 1.00 82.75 78 LEU A O 1
ATOM 630 N N . CYS A 1 79 ? -2.528 -7.641 1.307 1.00 84.12 79 CYS A N 1
ATOM 631 C CA . CYS A 1 79 ? -1.134 -7.974 0.999 1.00 84.12 79 CYS A CA 1
ATOM 632 C C . CYS A 1 79 ? -0.551 -6.920 0.052 1.00 84.12 79 CYS A C 1
ATOM 634 O O . CYS A 1 79 ? -1.246 -6.465 -0.864 1.00 84.12 79 CYS A O 1
ATOM 636 N N . ILE A 1 80 ? 0.715 -6.529 0.241 1.00 85.06 80 ILE A N 1
ATOM 637 C CA . ILE A 1 80 ? 1.396 -5.610 -0.681 1.00 85.06 80 ILE A CA 1
ATOM 638 C C . ILE A 1 80 ? 2.663 -6.259 -1.229 1.00 85.06 80 ILE A C 1
ATOM 640 O O . ILE A 1 80 ? 3.582 -6.569 -0.482 1.00 85.06 80 ILE A O 1
ATOM 644 N N . TYR A 1 81 ? 2.751 -6.406 -2.546 1.00 83.94 81 TYR A N 1
ATOM 645 C CA . TYR A 1 81 ? 3.966 -6.860 -3.224 1.00 83.94 81 TYR A CA 1
ATOM 646 C C . TYR A 1 81 ? 4.683 -5.675 -3.839 1.00 83.94 81 TYR A C 1
ATOM 648 O O . TYR A 1 81 ? 4.026 -4.758 -4.341 1.00 83.94 81 TYR A O 1
ATOM 656 N N . HIS A 1 82 ? 6.014 -5.725 -3.882 1.00 84.56 82 HIS A N 1
ATOM 657 C CA . HIS A 1 82 ? 6.778 -4.789 -4.690 1.00 84.56 82 HIS A CA 1
ATOM 658 C C . HIS A 1 82 ? 7.639 -5.485 -5.741 1.00 84.56 82 HIS A C 1
ATOM 660 O O . HIS A 1 82 ? 8.354 -6.443 -5.456 1.00 84.56 82 HIS A O 1
ATOM 666 N N . ILE A 1 83 ? 7.612 -4.965 -6.968 1.00 80.88 83 ILE A N 1
ATOM 667 C CA . ILE A 1 83 ? 8.514 -5.391 -8.043 1.00 80.88 83 ILE A CA 1
ATOM 668 C C . ILE A 1 83 ? 9.392 -4.193 -8.415 1.00 80.88 83 ILE A C 1
ATOM 670 O O . ILE A 1 83 ? 8.845 -3.177 -8.869 1.00 80.88 83 ILE A O 1
ATOM 674 N N . PRO A 1 84 ? 10.723 -4.275 -8.233 1.00 76.75 84 PRO A N 1
ATOM 675 C CA . PRO A 1 84 ? 11.614 -3.240 -8.727 1.00 76.75 84 PRO A CA 1
ATOM 676 C C . PRO A 1 84 ? 11.614 -3.251 -10.258 1.00 76.75 84 PRO A C 1
ATOM 678 O O . PRO A 1 84 ? 11.580 -4.307 -10.891 1.00 76.75 84 PRO A O 1
ATOM 681 N N . LEU A 1 85 ? 11.636 -2.068 -10.873 1.00 72.56 85 LEU A N 1
ATOM 682 C CA . LEU A 1 85 ? 11.716 -1.942 -12.334 1.00 72.56 85 LEU A CA 1
ATOM 683 C C . LEU A 1 85 ? 13.154 -1.940 -12.875 1.00 72.56 85 LEU A C 1
ATOM 685 O O . LEU A 1 85 ? 13.347 -1.751 -14.072 1.00 72.56 85 LEU A O 1
ATOM 689 N N . PHE A 1 86 ? 14.136 -2.200 -12.010 1.00 68.62 86 PHE A N 1
ATOM 690 C CA . PHE A 1 86 ? 15.562 -2.291 -12.324 1.00 68.62 86 PHE A CA 1
ATOM 691 C C . PHE A 1 86 ? 16.203 -3.450 -11.550 1.00 68.62 86 PHE A C 1
ATOM 693 O O . PHE A 1 86 ? 15.571 -4.039 -10.674 1.00 68.62 86 PHE A O 1
ATOM 700 N N . GLY A 1 87 ? 17.445 -3.800 -11.891 1.00 66.19 87 GLY A N 1
ATOM 701 C CA . GLY A 1 87 ? 18.174 -4.904 -11.263 1.00 66.19 87 GLY A CA 1
ATOM 702 C C . GLY A 1 87 ? 17.991 -6.258 -11.956 1.00 66.19 87 GLY A C 1
ATOM 703 O O . GLY A 1 87 ? 17.379 -6.368 -13.021 1.00 66.19 87 GLY A O 1
ATOM 704 N N . ALA A 1 88 ? 18.545 -7.311 -11.345 1.00 63.62 88 ALA A N 1
ATOM 705 C CA . ALA A 1 88 ? 18.685 -8.641 -11.954 1.00 63.62 88 ALA A CA 1
ATOM 706 C C . ALA A 1 88 ? 17.352 -9.311 -12.341 1.00 63.62 88 ALA A C 1
ATOM 708 O O . ALA A 1 88 ? 17.341 -10.229 -13.159 1.00 63.62 88 ALA A O 1
ATOM 709 N N . TYR A 1 89 ? 16.238 -8.848 -11.765 1.00 65.31 89 TYR A N 1
ATOM 710 C CA . TYR A 1 89 ? 14.895 -9.308 -12.111 1.00 65.31 89 TYR A CA 1
ATOM 711 C C . TYR A 1 89 ? 14.420 -8.778 -13.473 1.00 65.31 89 TYR A C 1
ATOM 713 O O . TYR A 1 89 ? 13.716 -9.477 -14.196 1.00 65.31 89 TYR A O 1
ATOM 721 N N . TYR A 1 90 ? 14.810 -7.551 -13.829 1.00 67.44 90 TYR A N 1
ATOM 722 C CA . TYR A 1 90 ? 14.422 -6.906 -15.085 1.00 67.44 90 TYR A CA 1
ATOM 723 C C . TYR A 1 90 ? 15.485 -7.097 -16.177 1.00 67.44 90 TYR A C 1
ATOM 725 O O . TYR A 1 90 ? 15.154 -7.353 -17.333 1.00 67.44 90 TYR A O 1
ATOM 733 N N . TYR A 1 91 ? 16.763 -7.041 -15.794 1.00 71.06 91 TYR A N 1
ATOM 734 C CA . TYR A 1 91 ? 17.908 -7.280 -16.669 1.00 71.06 91 TYR A CA 1
ATOM 735 C C . TYR A 1 91 ? 18.696 -8.498 -16.168 1.00 71.06 91 TYR A C 1
ATOM 737 O O . TYR A 1 91 ? 19.583 -8.345 -15.322 1.00 71.06 91 TYR A O 1
ATOM 745 N N . PRO A 1 92 ? 18.386 -9.719 -16.646 1.00 66.56 92 PRO A N 1
ATOM 746 C CA . PRO A 1 92 ? 19.056 -10.922 -16.173 1.00 66.56 92 PRO A CA 1
ATOM 747 C C . PRO A 1 92 ? 20.564 -10.834 -16.420 1.00 66.56 92 PRO A C 1
ATOM 749 O O . PRO A 1 92 ? 21.022 -10.516 -17.517 1.00 66.56 92 PRO A O 1
ATOM 752 N N . GLY A 1 93 ? 21.347 -11.133 -15.379 1.00 64.38 93 GLY A N 1
ATOM 753 C CA . GLY A 1 93 ? 22.808 -11.027 -15.417 1.00 64.38 93 GLY A CA 1
ATOM 754 C C . GLY A 1 93 ? 23.503 -12.081 -16.282 1.00 64.38 93 GLY A C 1
ATOM 755 O O . GLY A 1 93 ? 24.688 -11.936 -16.547 1.00 64.38 93 GLY A O 1
ATOM 756 N N . ASN A 1 94 ? 22.785 -13.120 -16.722 1.00 65.06 94 ASN A N 1
ATOM 757 C CA . ASN A 1 94 ? 23.297 -14.207 -17.554 1.00 65.06 94 ASN A CA 1
ATOM 758 C C . ASN A 1 94 ? 22.241 -14.635 -18.588 1.00 65.06 94 ASN A C 1
ATOM 760 O O . ASN A 1 94 ? 21.047 -14.654 -18.287 1.00 65.06 94 ASN A O 1
ATOM 764 N N . GLY A 1 95 ? 22.689 -15.069 -19.768 1.00 70.06 95 GLY A N 1
ATOM 765 C CA . GLY A 1 95 ? 21.844 -15.661 -20.812 1.00 70.06 95 GLY A CA 1
ATOM 766 C C . GLY A 1 95 ? 21.646 -14.766 -22.038 1.00 70.06 95 GLY A C 1
ATOM 767 O O . GLY A 1 95 ? 22.090 -13.626 -22.082 1.00 70.06 95 GLY A O 1
ATOM 768 N N . PHE A 1 96 ? 20.963 -15.291 -23.058 1.00 70.94 96 PHE A N 1
ATOM 769 C CA . PHE A 1 96 ? 20.803 -14.631 -24.365 1.00 70.94 96 PHE A CA 1
ATOM 770 C C . PHE A 1 96 ? 19.974 -13.330 -24.340 1.00 70.94 96 PHE A C 1
ATOM 772 O O . PHE A 1 96 ? 19.924 -12.630 -25.345 1.00 70.94 96 PHE A O 1
ATOM 779 N N . LEU A 1 97 ? 19.322 -13.018 -23.214 1.00 69.81 97 LEU A N 1
ATOM 780 C CA . LEU A 1 97 ? 18.543 -11.792 -22.983 1.00 69.81 97 LEU A CA 1
ATOM 781 C C . LEU A 1 97 ? 19.287 -10.773 -22.100 1.00 69.81 97 LEU A C 1
ATOM 783 O O . LEU A 1 97 ? 18.677 -9.829 -21.603 1.00 69.81 97 LEU A O 1
ATOM 787 N N . GLN A 1 98 ? 20.584 -10.976 -21.856 1.00 75.00 98 GLN A N 1
ATOM 788 C CA . GLN A 1 98 ? 21.388 -10.059 -21.057 1.00 75.00 98 GLN A CA 1
ATOM 789 C C . GLN A 1 98 ? 21.506 -8.700 -21.758 1.00 75.00 98 GLN A C 1
ATOM 791 O O . GLN A 1 98 ? 21.996 -8.612 -22.882 1.00 75.00 98 GLN A O 1
ATOM 796 N N . VAL A 1 99 ? 21.104 -7.640 -21.056 1.00 75.38 99 VAL A N 1
ATOM 797 C CA . VAL A 1 99 ? 21.313 -6.253 -21.485 1.00 75.38 99 VAL A CA 1
ATOM 798 C C . VAL A 1 99 ? 22.575 -5.714 -20.791 1.00 75.38 99 VAL A C 1
ATOM 800 O O . VAL A 1 99 ? 22.646 -5.764 -19.550 1.00 75.38 99 VAL A O 1
ATOM 803 N N . PRO A 1 100 ? 23.587 -5.239 -21.544 1.00 73.94 100 PRO A N 1
ATOM 804 C CA . PRO A 1 100 ? 24.798 -4.641 -20.984 1.00 73.94 100 PRO A CA 1
ATOM 805 C C . PRO A 1 100 ? 24.484 -3.452 -20.073 1.00 73.94 100 PRO A C 1
ATOM 807 O O . PRO A 1 100 ? 23.609 -2.662 -20.393 1.00 73.94 100 PRO A O 1
ATOM 810 N N . GLU A 1 101 ? 25.219 -3.280 -18.968 1.00 73.38 101 GLU A N 1
ATOM 811 C CA . GLU A 1 101 ? 24.948 -2.224 -17.969 1.00 73.38 101 GLU A CA 1
ATOM 812 C C . GLU A 1 101 ? 24.865 -0.811 -18.564 1.00 73.38 101 GLU A C 1
ATOM 814 O O . GLU A 1 101 ? 23.997 -0.037 -18.184 1.00 73.38 101 GLU A O 1
ATOM 819 N N . HIS A 1 102 ? 25.712 -0.498 -19.546 1.00 74.44 102 HIS A N 1
ATOM 820 C CA . HIS A 1 102 ? 25.728 0.797 -20.235 1.00 74.44 102 HIS A CA 1
ATOM 821 C C . HIS A 1 102 ? 24.532 1.025 -21.177 1.00 74.44 102 HIS A C 1
ATOM 823 O O . HIS A 1 102 ? 24.323 2.147 -21.630 1.00 74.44 102 HIS A O 1
ATOM 829 N N . GLU A 1 103 ? 23.769 -0.026 -21.480 1.00 70.12 103 GLU A N 1
ATOM 830 C CA . GLU A 1 103 ? 22.531 0.020 -22.264 1.00 70.12 103 GLU A CA 1
ATOM 831 C C . GLU A 1 103 ? 21.283 -0.040 -21.370 1.00 70.12 103 GLU A C 1
ATOM 833 O O . GLU A 1 103 ? 20.162 0.080 -21.867 1.00 70.12 103 GLU A O 1
ATOM 838 N N . ARG A 1 104 ? 21.446 -0.238 -20.053 1.00 74.12 104 ARG A N 1
ATOM 839 C CA . ARG A 1 104 ? 20.316 -0.290 -19.125 1.00 74.12 104 ARG A CA 1
ATOM 840 C C . ARG A 1 104 ? 19.860 1.118 -18.783 1.00 74.12 104 ARG A C 1
ATOM 842 O O . ARG A 1 104 ? 20.634 1.960 -18.335 1.00 74.12 104 ARG A O 1
ATOM 849 N N . ASP A 1 105 ? 18.564 1.342 -18.924 1.00 64.56 105 ASP A N 1
ATOM 850 C CA . ASP A 1 105 ? 17.937 2.634 -18.650 1.00 64.56 105 ASP A CA 1
ATOM 851 C C . ASP A 1 105 ? 17.619 2.800 -17.142 1.00 64.56 105 ASP A C 1
ATOM 853 O O . ASP A 1 105 ? 16.479 3.039 -16.760 1.00 64.56 105 ASP A O 1
ATOM 857 N N . GLU A 1 106 ? 18.608 2.601 -16.253 1.00 67.12 106 GLU A N 1
ATOM 858 C CA . GLU A 1 106 ? 18.465 2.601 -14.772 1.00 67.12 106 GLU A CA 1
ATOM 859 C C . GLU A 1 106 ? 18.470 4.012 -14.139 1.00 67.12 106 GLU A C 1
ATOM 861 O O . GLU A 1 106 ? 19.000 4.219 -13.049 1.00 67.12 106 GLU A O 1
ATOM 866 N N . TRP A 1 107 ? 17.925 5.023 -14.820 1.00 63.28 107 TRP A N 1
ATOM 867 C CA . TRP A 1 107 ? 18.157 6.428 -14.444 1.00 63.28 107 TRP A CA 1
ATOM 868 C C . TRP A 1 107 ? 17.310 6.918 -13.259 1.00 63.28 107 TRP A C 1
ATOM 870 O O . TRP A 1 107 ? 17.722 7.838 -12.556 1.00 63.28 107 TRP A O 1
ATOM 880 N N . GLU A 1 108 ? 16.148 6.309 -13.001 1.00 63.94 108 GLU A N 1
ATOM 881 C CA . GLU A 1 108 ? 15.297 6.642 -11.850 1.00 63.94 108 GLU A CA 1
ATOM 882 C C . GLU A 1 108 ? 14.582 5.400 -11.310 1.00 63.94 108 GLU A C 1
ATOM 884 O O . GLU A 1 108 ? 13.850 4.772 -12.074 1.00 63.94 108 GLU A O 1
ATOM 889 N N . PRO A 1 109 ? 14.695 5.059 -10.012 1.00 73.88 109 PRO A N 1
ATOM 890 C CA . PRO A 1 109 ? 14.063 3.867 -9.466 1.00 73.88 109 PRO A CA 1
ATOM 891 C C . PRO A 1 109 ? 12.537 4.021 -9.417 1.00 73.88 109 PRO A C 1
ATOM 893 O O . PRO A 1 109 ? 11.987 4.860 -8.699 1.00 73.88 109 PRO A O 1
ATOM 896 N N . TYR A 1 110 ? 11.854 3.161 -10.169 1.00 83.00 110 TYR A N 1
ATOM 897 C CA . TYR A 1 110 ? 10.411 2.982 -10.119 1.00 83.00 110 TYR A CA 1
ATOM 898 C C . TYR A 1 110 ? 10.080 1.655 -9.443 1.00 83.00 110 TYR A C 1
ATOM 900 O O . TYR A 1 110 ? 10.775 0.652 -9.618 1.00 83.00 110 TYR A O 1
ATOM 908 N N . TYR A 1 111 ? 8.953 1.644 -8.746 1.00 86.06 111 TYR A N 1
ATOM 909 C CA . TYR A 1 111 ? 8.451 0.491 -8.015 1.00 86.06 111 TYR A CA 1
ATOM 910 C C . TYR A 1 111 ? 7.061 0.157 -8.523 1.00 86.06 111 TYR A C 1
ATOM 912 O O . TYR A 1 111 ? 6.256 1.053 -8.779 1.00 86.06 111 TYR A O 1
ATOM 920 N N . ARG A 1 112 ? 6.755 -1.128 -8.670 1.00 89.31 112 ARG A N 1
ATOM 921 C CA . ARG A 1 112 ? 5.368 -1.574 -8.795 1.00 89.31 112 ARG A CA 1
ATOM 922 C C . ARG A 1 112 ? 4.894 -2.015 -7.430 1.00 89.31 112 ARG A C 1
ATOM 924 O O . ARG A 1 112 ? 5.393 -3.028 -6.966 1.00 89.31 112 ARG A O 1
ATOM 931 N N . LEU A 1 113 ? 3.960 -1.292 -6.821 1.00 91.38 113 LEU A N 1
ATOM 932 C CA . LEU A 1 113 ? 3.246 -1.767 -5.638 1.00 91.38 113 LEU A CA 1
ATOM 933 C C . LEU A 1 113 ? 1.949 -2.442 -6.067 1.00 91.38 113 LEU A C 1
ATOM 935 O O . LEU A 1 113 ? 1.123 -1.821 -6.735 1.00 91.38 113 LEU A O 1
ATOM 939 N N . ILE A 1 114 ? 1.780 -3.705 -5.693 1.00 90.62 114 ILE A N 1
ATOM 940 C CA . ILE A 1 114 ? 0.586 -4.499 -5.974 1.00 90.62 114 ILE A CA 1
ATOM 941 C C . ILE A 1 114 ? -0.144 -4.701 -4.658 1.00 90.62 114 ILE A C 1
ATOM 943 O O . ILE A 1 114 ? 0.359 -5.391 -3.782 1.00 90.62 114 ILE A O 1
ATOM 947 N N . PHE A 1 115 ? -1.320 -4.107 -4.535 1.00 90.94 115 PHE A N 1
ATOM 948 C CA . PHE A 1 115 ? -2.194 -4.253 -3.381 1.00 90.94 115 PHE A CA 1
ATOM 949 C C . PHE A 1 115 ? -3.191 -5.365 -3.677 1.00 90.94 115 PHE A C 1
ATOM 951 O O . PHE A 1 115 ? -3.852 -5.311 -4.711 1.00 90.94 115 PHE A O 1
ATOM 958 N N . VAL A 1 116 ? -3.321 -6.345 -2.790 1.00 88.88 116 VAL A N 1
ATOM 959 C CA . VAL A 1 116 ? -4.271 -7.456 -2.920 1.00 88.88 116 VAL A CA 1
ATOM 960 C C . VAL A 1 116 ? -5.199 -7.445 -1.719 1.00 88.88 116 VAL A C 1
ATOM 962 O O . VAL A 1 116 ? -4.721 -7.433 -0.590 1.00 88.88 116 VAL A O 1
ATOM 965 N N . LEU A 1 117 ? -6.511 -7.440 -1.957 1.00 87.00 117 LEU A N 1
ATOM 966 C CA . LEU A 1 117 ? -7.504 -7.621 -0.900 1.00 87.00 117 LEU A CA 1
ATOM 967 C C . LEU A 1 117 ? -7.849 -9.097 -0.770 1.00 87.00 117 LEU A C 1
ATOM 969 O O . LEU A 1 117 ? -8.240 -9.715 -1.759 1.00 87.00 117 LEU A O 1
ATOM 973 N N . ASP A 1 118 ? -7.754 -9.640 0.439 1.00 83.19 118 ASP A N 1
ATOM 974 C CA . ASP A 1 118 ? -8.075 -11.045 0.684 1.00 83.19 118 ASP A CA 1
ATOM 975 C C . ASP A 1 118 ? -9.593 -11.280 0.595 1.00 83.19 118 ASP A C 1
ATOM 977 O O . ASP A 1 118 ? -10.398 -10.681 1.315 1.00 83.19 118 ASP A O 1
ATOM 981 N N . ALA A 1 119 ? -10.004 -12.158 -0.319 1.00 75.31 119 ALA A N 1
ATOM 982 C CA . ALA A 1 119 ? -11.395 -12.561 -0.488 1.00 75.31 119 ALA A CA 1
ATOM 983 C C . ALA A 1 119 ? -11.815 -13.684 0.479 1.00 75.31 119 ALA A C 1
ATOM 985 O O . ALA A 1 119 ? -13.016 -13.924 0.640 1.00 75.31 119 ALA A O 1
ATOM 986 N N . GLY A 1 120 ? -10.860 -14.369 1.113 1.00 69.75 120 GLY A N 1
ATOM 987 C CA . GLY A 1 120 ? -11.086 -15.396 2.127 1.00 69.75 120 GLY A CA 1
ATOM 988 C C . GLY A 1 120 ? -11.800 -14.834 3.353 1.00 69.75 120 GLY A C 1
ATOM 989 O O . GLY A 1 120 ? -12.864 -15.341 3.719 1.00 69.75 120 GLY A O 1
ATOM 990 N N . GLU A 1 121 ? -11.308 -13.708 3.888 1.00 65.69 121 GLU A N 1
ATOM 991 C CA . GLU A 1 121 ? -11.918 -13.023 5.040 1.00 65.69 121 GLU A CA 1
ATOM 992 C C . GLU A 1 121 ? -13.385 -12.648 4.786 1.00 65.69 121 GLU A C 1
ATOM 994 O O . GLU A 1 121 ? -14.248 -12.827 5.644 1.00 65.69 121 GLU A O 1
ATOM 999 N N . ARG A 1 122 ? -13.708 -12.180 3.574 1.00 63.69 122 ARG A N 1
ATOM 1000 C CA . ARG A 1 122 ? -15.080 -11.777 3.215 1.00 63.69 122 ARG A CA 1
ATOM 1001 C C . ARG A 1 122 ? -16.083 -12.917 3.199 1.00 63.69 122 ARG A C 1
ATOM 1003 O O . ARG A 1 122 ? -17.273 -12.685 3.392 1.00 63.69 122 ARG A O 1
ATOM 1010 N N . ASN A 1 123 ? -15.616 -14.124 2.918 1.00 64.19 123 ASN A N 1
ATOM 1011 C CA . ASN A 1 123 ? -16.465 -15.294 2.753 1.00 64.19 123 ASN A CA 1
ATOM 1012 C C . ASN A 1 123 ? -16.473 -16.188 4.007 1.00 64.19 123 ASN A C 1
ATOM 1014 O O . ASN A 1 123 ? -17.007 -17.295 3.950 1.00 64.19 123 ASN A O 1
ATOM 1018 N N . ASN A 1 124 ? -15.914 -15.714 5.131 1.00 62.94 124 ASN A N 1
ATOM 1019 C CA . ASN A 1 124 ? -15.667 -16.493 6.351 1.00 62.94 124 ASN A CA 1
ATOM 1020 C C . ASN A 1 124 ? -14.798 -17.747 6.112 1.00 62.94 124 ASN A C 1
ATOM 1022 O O . ASN A 1 124 ? -14.951 -18.752 6.809 1.00 62.94 124 ASN A O 1
ATOM 1026 N N . TYR A 1 125 ? -13.904 -17.702 5.123 1.00 63.72 125 TYR A N 1
ATOM 1027 C CA . TYR A 1 125 ? -12.835 -18.687 4.959 1.00 63.72 125 TYR A CA 1
ATOM 1028 C C . TYR A 1 125 ? -11.559 -18.195 5.660 1.00 63.72 125 TYR A C 1
ATOM 1030 O O . TYR A 1 125 ? -11.486 -17.051 6.107 1.00 63.72 125 TYR A O 1
ATOM 1038 N N . SER A 1 126 ? -10.551 -19.064 5.780 1.00 65.56 126 SER A N 1
ATOM 1039 C CA . SER A 1 126 ? -9.209 -18.651 6.210 1.00 65.56 126 SER A CA 1
ATOM 1040 C C . SER A 1 126 ? -8.631 -17.605 5.254 1.00 65.56 126 SER A C 1
ATOM 1042 O O . SER A 1 126 ? -9.034 -17.567 4.091 1.00 65.56 126 SER A O 1
ATOM 1044 N N . ALA A 1 127 ? -7.660 -16.813 5.718 1.00 67.25 127 ALA A N 1
ATOM 1045 C CA . ALA A 1 127 ? -6.859 -15.971 4.836 1.00 67.25 127 ALA A CA 1
ATOM 1046 C C . ALA A 1 127 ? -6.303 -16.814 3.674 1.00 67.25 127 ALA A C 1
ATOM 1048 O O . ALA A 1 127 ? -5.829 -17.937 3.873 1.00 67.25 127 ALA A O 1
ATOM 1049 N N . THR A 1 128 ? -6.461 -16.309 2.456 1.00 70.50 128 THR A N 1
ATOM 1050 C CA . THR A 1 128 ? -6.059 -16.992 1.220 1.00 70.50 128 THR A CA 1
ATOM 1051 C C . THR A 1 128 ? -5.036 -16.208 0.421 1.00 70.50 128 THR A C 1
ATOM 1053 O O . THR A 1 128 ? -4.522 -16.749 -0.555 1.00 70.50 128 THR A O 1
ATOM 1056 N N . GLU A 1 129 ? -4.803 -14.935 0.768 1.00 71.31 129 GLU A N 1
ATOM 1057 C CA . GLU A 1 129 ? -3.977 -14.000 -0.015 1.00 71.31 129 GLU A CA 1
ATOM 1058 C C . GLU A 1 129 ? -4.475 -13.836 -1.467 1.00 71.31 129 GLU A C 1
ATOM 1060 O O . GLU A 1 129 ? -3.799 -13.284 -2.335 1.00 71.31 129 GLU A O 1
ATOM 1065 N N . CYS A 1 130 ? -5.690 -14.313 -1.753 1.00 76.38 130 CYS A N 1
ATOM 1066 C CA . CYS A 1 130 ? -6.293 -14.328 -3.072 1.00 76.38 130 CYS A CA 1
ATOM 1067 C C . CYS A 1 130 ? -7.472 -13.365 -3.107 1.00 76.38 130 CYS A C 1
ATOM 1069 O O . CYS A 1 130 ? -8.391 -13.450 -2.293 1.00 76.38 130 CYS A O 1
ATOM 1071 N N . GLY A 1 131 ? -7.509 -12.499 -4.113 1.00 80.06 131 GLY A N 1
ATOM 1072 C CA . GLY A 1 131 ? -8.658 -11.637 -4.342 1.00 80.06 131 GLY A CA 1
ATOM 1073 C C . GLY A 1 131 ? -8.362 -10.494 -5.303 1.00 80.06 131 GLY A 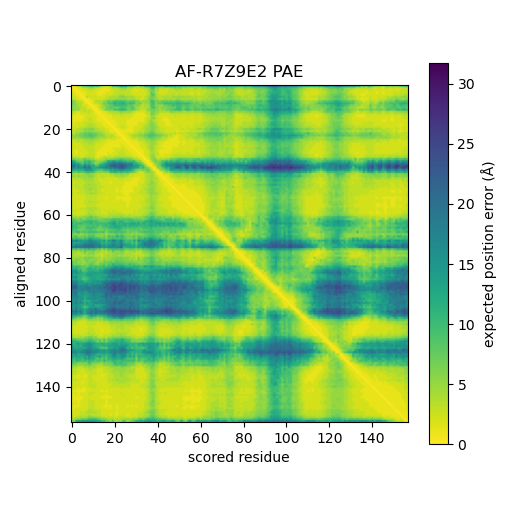C 1
ATOM 1074 O O . GLY A 1 131 ? -7.451 -10.598 -6.130 1.00 80.06 131 GLY A O 1
ATOM 1075 N N . PRO A 1 132 ? -9.166 -9.418 -5.260 1.00 85.44 132 PRO A N 1
ATOM 1076 C CA . PRO A 1 132 ? -8.963 -8.256 -6.111 1.00 85.44 132 PRO A CA 1
ATOM 1077 C C . PRO A 1 132 ? -7.583 -7.643 -5.882 1.00 85.44 132 PRO A C 1
ATOM 1079 O O . PRO A 1 132 ? -7.218 -7.346 -4.746 1.00 85.44 132 PRO A O 1
ATOM 1082 N N . ALA A 1 133 ? -6.848 -7.414 -6.969 1.00 88.50 133 ALA A N 1
ATOM 1083 C CA . ALA A 1 133 ? -5.523 -6.816 -6.934 1.00 88.50 133 ALA A CA 1
ATOM 1084 C C . ALA A 1 133 ? -5.466 -5.535 -7.773 1.00 88.50 133 ALA A C 1
ATOM 1086 O O . ALA A 1 133 ? -6.029 -5.483 -8.869 1.00 88.50 133 ALA A O 1
ATOM 1087 N N . LEU A 1 134 ? -4.751 -4.519 -7.287 1.00 90.62 134 LEU A N 1
ATOM 1088 C CA . LEU A 1 134 ? -4.451 -3.298 -8.030 1.00 90.62 134 LEU A CA 1
ATOM 1089 C C . LEU A 1 134 ? -2.947 -3.018 -7.998 1.00 90.62 134 LEU A C 1
ATOM 1091 O O . LEU A 1 134 ? -2.337 -2.963 -6.935 1.00 90.62 134 LEU A O 1
ATOM 1095 N N . CYS A 1 135 ? -2.355 -2.816 -9.173 1.00 90.88 135 CYS A 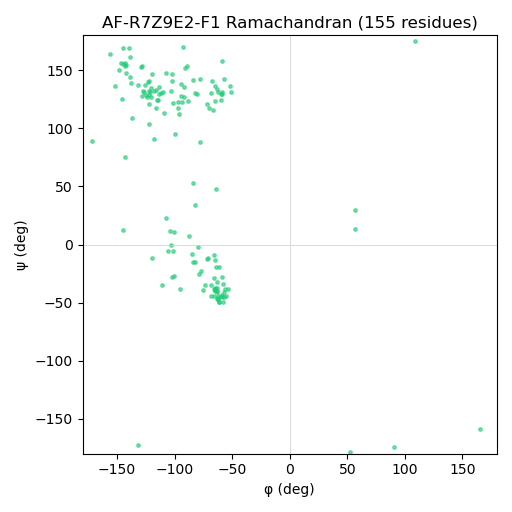N 1
ATOM 1096 C CA . CYS A 1 135 ? -0.944 -2.473 -9.324 1.00 90.88 135 CYS A CA 1
ATOM 1097 C C . CYS A 1 135 ? -0.789 -0.979 -9.628 1.00 90.88 135 CYS A C 1
ATOM 1099 O O . CYS A 1 135 ? -1.440 -0.467 -10.539 1.00 90.88 135 CYS A O 1
ATOM 1101 N N . LEU A 1 136 ? 0.119 -0.308 -8.918 1.00 92.12 136 LEU A N 1
ATOM 1102 C CA . LEU A 1 136 ? 0.539 1.070 -9.171 1.00 92.12 136 LEU A CA 1
ATOM 1103 C C . LEU A 1 136 ? 2.029 1.101 -9.519 1.00 92.12 136 LEU A C 1
ATOM 1105 O O . LEU A 1 136 ? 2.836 0.522 -8.794 1.00 92.12 136 LEU A O 1
ATOM 1109 N N . LYS A 1 137 ? 2.410 1.801 -10.593 1.00 91.00 137 LYS A N 1
ATOM 1110 C CA . LYS A 1 137 ? 3.802 2.211 -10.824 1.00 91.00 137 LYS A CA 1
ATOM 1111 C C . LYS A 1 137 ? 4.052 3.485 -10.024 1.00 91.00 137 LYS A C 1
ATOM 1113 O O . LYS A 1 137 ? 3.267 4.414 -10.124 1.00 91.00 137 LYS A O 1
ATOM 1118 N N . LEU A 1 138 ? 5.119 3.556 -9.238 1.00 91.25 138 LEU A N 1
ATOM 1119 C CA . LEU A 1 138 ? 5.344 4.646 -8.285 1.00 91.25 138 LEU A CA 1
ATOM 1120 C C . LEU A 1 138 ? 6.814 5.050 -8.213 1.00 91.25 138 LEU A C 1
ATOM 1122 O O . LEU A 1 138 ? 7.704 4.229 -8.446 1.00 91.25 138 LEU A O 1
ATOM 1126 N N . LYS A 1 139 ? 7.057 6.306 -7.831 1.00 90.31 139 LYS A N 1
ATOM 1127 C CA . LYS A 1 139 ? 8.347 6.766 -7.298 1.00 90.31 139 LYS A CA 1
ATOM 1128 C C . LYS A 1 139 ? 8.387 6.605 -5.778 1.00 90.31 139 LYS A C 1
ATOM 1130 O O . LYS A 1 139 ? 7.351 6.695 -5.119 1.00 90.31 139 LYS A O 1
ATOM 1135 N N . MET A 1 140 ? 9.587 6.447 -5.214 1.00 88.50 140 MET A N 1
ATOM 1136 C CA . MET A 1 140 ? 9.768 6.358 -3.755 1.00 88.50 140 MET A CA 1
ATOM 1137 C C . MET A 1 140 ? 9.235 7.603 -3.028 1.00 88.50 140 MET A C 1
ATOM 1139 O O . MET A 1 140 ? 8.676 7.496 -1.944 1.00 88.50 140 MET A O 1
ATOM 1143 N N . GLU A 1 141 ? 9.335 8.781 -3.647 1.00 91.44 141 GLU A N 1
ATOM 1144 C CA . GLU A 1 141 ? 8.772 10.033 -3.123 1.00 91.44 141 GLU A CA 1
ATOM 1145 C C . GLU A 1 141 ? 7.260 9.927 -2.877 1.00 91.44 141 GLU A C 1
ATOM 1147 O O . GLU A 1 141 ? 6.794 10.263 -1.792 1.00 91.44 141 GLU A O 1
ATOM 1152 N N . GLN A 1 142 ? 6.505 9.355 -3.824 1.00 93.56 142 GLN A N 1
ATOM 1153 C CA . GLN A 1 142 ? 5.059 9.153 -3.669 1.00 93.56 142 GLN A CA 1
ATOM 1154 C C . GLN A 1 142 ? 4.738 8.177 -2.532 1.00 93.56 142 GLN A C 1
ATOM 1156 O O . GLN A 1 142 ? 3.769 8.372 -1.801 1.00 93.56 142 GLN A O 1
ATOM 1161 N N . ILE A 1 143 ? 5.550 7.125 -2.378 1.00 93.06 143 ILE A N 1
ATOM 1162 C CA . ILE A 1 143 ? 5.400 6.147 -1.294 1.00 93.06 143 ILE A CA 1
ATOM 1163 C C . ILE A 1 143 ? 5.666 6.826 0.054 1.00 93.06 143 ILE A C 1
ATOM 1165 O O . ILE A 1 143 ? 4.880 6.668 0.988 1.00 93.06 143 ILE A O 1
ATOM 1169 N N . ASN A 1 144 ? 6.723 7.636 0.141 1.00 94.00 144 ASN A N 1
ATOM 1170 C CA . ASN A 1 144 ? 7.080 8.375 1.346 1.00 94.00 144 ASN A CA 1
ATOM 1171 C C . ASN A 1 144 ? 5.987 9.361 1.763 1.00 94.00 144 ASN A C 1
ATOM 1173 O O . ASN A 1 144 ? 5.557 9.324 2.914 1.00 94.00 144 ASN A O 1
ATOM 1177 N N . GLU A 1 145 ? 5.500 10.186 0.833 1.00 95.50 145 GLU A N 1
ATOM 1178 C CA . GLU A 1 145 ? 4.415 11.141 1.086 1.00 95.50 145 GLU A CA 1
ATOM 1179 C C . GLU A 1 145 ? 3.136 10.441 1.558 1.00 95.50 145 GLU A C 1
ATOM 1181 O O . GLU A 1 145 ? 2.491 10.879 2.516 1.00 95.50 145 GLU A O 1
ATOM 1186 N N . PHE A 1 146 ? 2.784 9.321 0.923 1.00 95.94 146 PHE A N 1
ATOM 1187 C CA . PHE A 1 146 ? 1.629 8.514 1.305 1.00 95.94 146 PHE A CA 1
ATOM 1188 C C . PHE A 1 146 ? 1.768 7.937 2.718 1.00 95.94 146 PHE A C 1
ATOM 1190 O O . PHE A 1 146 ? 0.847 8.060 3.531 1.00 95.94 146 PHE A O 1
ATOM 1197 N N . VAL A 1 147 ? 2.929 7.359 3.038 1.00 95.19 147 VAL A N 1
ATOM 1198 C CA . VAL A 1 147 ? 3.228 6.825 4.371 1.00 95.19 147 VAL A CA 1
ATOM 1199 C C . VAL A 1 147 ? 3.196 7.926 5.429 1.00 95.19 147 VAL A C 1
ATOM 1201 O O . VAL A 1 147 ? 2.573 7.746 6.476 1.00 95.19 147 VAL A O 1
ATOM 1204 N N . ASP A 1 148 ? 3.831 9.069 5.174 1.00 96.44 148 ASP A N 1
ATOM 1205 C CA . ASP A 1 148 ? 3.887 10.171 6.137 1.00 96.44 148 ASP A CA 1
ATOM 1206 C C . ASP A 1 148 ? 2.505 10.769 6.390 1.00 96.44 148 ASP A C 1
ATOM 1208 O O . ASP A 1 148 ? 2.151 11.038 7.540 1.00 96.44 148 ASP A O 1
ATOM 1212 N N . SER A 1 149 ? 1.677 10.877 5.347 1.00 96.56 149 SER A N 1
ATOM 1213 C CA . SER A 1 149 ? 0.274 11.270 5.477 1.00 96.56 149 SER A CA 1
ATOM 1214 C C . SER A 1 149 ? -0.510 10.312 6.382 1.00 96.56 149 SER A C 1
ATOM 1216 O O . SER A 1 149 ? -1.236 10.758 7.275 1.00 96.56 149 SER A O 1
ATOM 1218 N N . LEU A 1 150 ? -0.337 8.996 6.210 1.00 95.50 150 LEU A N 1
ATOM 1219 C CA . LEU A 1 150 ? -1.012 7.991 7.036 1.00 95.50 150 LEU A CA 1
ATOM 1220 C C . LEU A 1 150 ? -0.518 7.988 8.481 1.00 95.50 150 LEU A C 1
ATOM 1222 O O . LEU A 1 150 ? -1.341 7.958 9.395 1.00 95.50 150 LEU A O 1
ATOM 1226 N N . LYS A 1 151 ? 0.796 8.065 8.711 1.00 95.56 151 LYS A N 1
ATOM 1227 C CA . LYS A 1 151 ? 1.362 8.126 10.066 1.00 95.56 151 LYS A CA 1
ATOM 1228 C C . LYS A 1 151 ? 0.913 9.377 10.808 1.00 95.56 151 LYS A C 1
ATOM 1230 O O . LYS A 1 151 ? 0.507 9.289 11.965 1.00 95.56 151 LYS A O 1
ATOM 1235 N N . LEU A 1 152 ? 0.940 10.530 10.139 1.00 95.25 152 LEU A N 1
ATOM 1236 C CA . LEU A 1 152 ? 0.437 11.779 10.700 1.00 95.25 152 LEU A CA 1
ATOM 1237 C C . LEU A 1 152 ? -1.050 11.659 11.050 1.00 95.25 152 LEU A C 1
ATOM 1239 O O . LEU A 1 152 ? -1.456 12.058 12.137 1.00 95.25 152 LEU A O 1
ATOM 1243 N N . ALA A 1 153 ? -1.851 11.067 10.161 1.00 93.56 153 ALA A N 1
ATOM 1244 C CA . ALA A 1 153 ? -3.269 10.847 10.412 1.00 93.56 153 ALA A CA 1
ATOM 1245 C C . ALA A 1 153 ? -3.511 9.909 11.605 1.00 93.56 153 ALA A C 1
ATOM 1247 O O . ALA A 1 153 ? -4.380 10.210 12.407 1.00 93.56 153 ALA A O 1
ATOM 1248 N N . VAL A 1 154 ? -2.733 8.832 11.770 1.00 93.75 154 VAL A N 1
ATOM 1249 C CA . VAL A 1 154 ? -2.826 7.929 12.936 1.00 93.75 154 VAL A CA 1
ATOM 1250 C C . VAL A 1 154 ? -2.482 8.640 14.246 1.00 93.75 154 V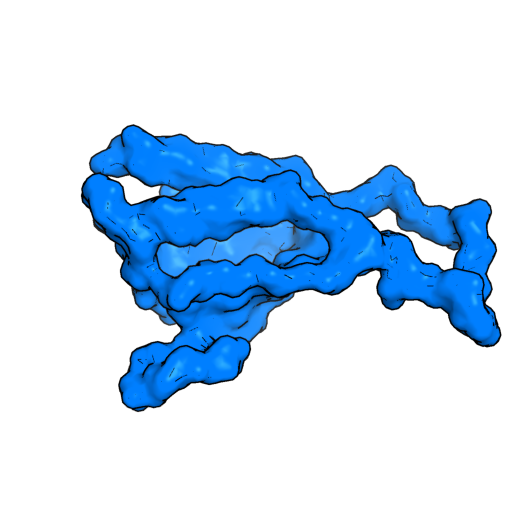AL A C 1
ATOM 1252 O O . VAL A 1 154 ? -3.092 8.352 15.270 1.00 93.75 154 VAL A O 1
ATOM 1255 N N . ASN A 1 155 ? -1.504 9.546 14.232 1.00 91.38 155 ASN A N 1
ATOM 1256 C CA . ASN A 1 155 ? -1.071 10.264 15.434 1.00 91.38 155 ASN A CA 1
ATOM 1257 C C . ASN A 1 155 ? -2.021 11.401 15.842 1.00 91.38 155 ASN A C 1
ATOM 1259 O O . ASN A 1 155 ? -2.010 11.803 17.001 1.00 91.38 155 ASN A O 1
ATOM 1263 N N . ASN A 1 156 ? -2.814 11.915 14.899 1.00 90.62 156 ASN A N 1
ATOM 1264 C CA . ASN A 1 156 ? -3.732 13.038 15.107 1.00 90.62 156 ASN A CA 1
ATOM 1265 C C . ASN A 1 156 ? -5.206 12.618 15.256 1.00 90.62 156 ASN A C 1
ATOM 1267 O O . ASN A 1 156 ? -6.064 13.496 15.361 1.00 90.62 156 ASN A O 1
ATOM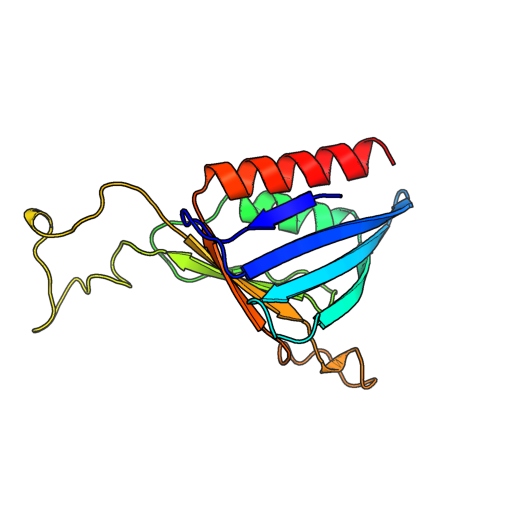 1271 N N . PHE A 1 157 ? -5.500 11.320 15.174 1.00 87.75 157 PHE A N 1
ATOM 1272 C CA . PHE A 1 157 ? -6.849 10.763 15.289 1.00 87.75 157 PHE A CA 1
ATOM 1273 C C . PHE A 1 157 ? -7.263 10.634 16.756 1.00 87.75 157 PHE A C 1
ATOM 1275 O O . PHE A 1 157 ? -8.431 10.963 17.058 1.00 87.75 157 PHE A O 1
#

pLDDT: mean 82.41, std 11.24, range [53.78, 96.56]

Organism: NCBI:txid1285586

Radius of gyration: 16.9 Å; Cα contacts (8 Å, |Δi|>4): 320; chains: 1; bounding box: 42×32×46 Å